Protein AF-0000000065894570 (afdb_homodimer)

Sequence (124 aa):
MGWTVTVDTDKCTGDGECVDVCPVEVYELQDGKAVPVNEEECLGCESCVEVCEAGAITVEENMGWTVTVDTDKCTGDGECVDVCPVEVYELQDGKAVPVNEEECLGCESCVEVCEAGAITVEEN

Structure (mmCIF, N/CA/C/O backbone):
data_AF-0000000065894570-model_v1
#
loop_
_entity.id
_entity.type
_entity.pdbx_description
1 polymer Ferredoxin-1
#
loop_
_atom_site.group_PDB
_atom_site.id
_atom_site.type_symbol
_atom_site.label_atom_id
_atom_site.label_alt_id
_atom_site.label_comp_id
_atom_site.label_asym_id
_atom_site.label_entity_id
_atom_site.label_seq_id
_atom_site.pdbx_PDB_ins_code
_atom_site.Cartn_x
_atom_site.Cartn_y
_atom_site.Cartn_z
_atom_site.occupancy
_atom_site.B_iso_or_equiv
_atom_site.auth_seq_id
_atom_site.auth_comp_id
_atom_site.auth_asym_id
_atom_site.auth_atom_id
_atom_site.pdbx_PDB_model_num
ATOM 1 N N . MET A 1 1 ? 5.824 14.586 8.695 1 67.06 1 MET A N 1
ATOM 2 C CA . MET A 1 1 ? 6.758 13.516 9.016 1 67.06 1 MET A CA 1
ATOM 3 C C . MET A 1 1 ? 6.047 12.164 9.055 1 67.06 1 MET A C 1
ATOM 5 O O . MET A 1 1 ? 5.348 11.859 10.023 1 67.06 1 MET A O 1
ATOM 9 N N . GLY A 1 2 ? 5.785 11.555 7.832 1 88.81 2 GLY A N 1
ATOM 10 C CA . GLY A 1 2 ? 5.031 10.312 7.793 1 88.81 2 GLY A CA 1
ATOM 11 C C . GLY A 1 2 ? 5.863 9.117 7.352 1 88.81 2 GLY A C 1
ATOM 12 O O . GLY A 1 2 ? 7.09 9.211 7.273 1 88.81 2 GLY A O 1
ATOM 13 N N . TRP A 1 3 ? 5.348 7.988 7.438 1 94.81 3 TRP A N 1
ATOM 14 C CA . TRP A 1 3 ? 5.957 6.723 7.035 1 94.81 3 TRP A CA 1
ATOM 15 C C . TRP A 1 3 ? 5.273 6.156 5.797 1 94.81 3 TRP A C 1
ATOM 17 O O . TRP A 1 3 ? 4.047 6.211 5.676 1 94.81 3 TRP A O 1
ATOM 27 N N . THR A 1 4 ? 6.121 5.715 4.859 1 94.25 4 THR A N 1
ATOM 28 C CA . THR A 1 4 ? 5.602 4.938 3.742 1 94.25 4 THR A CA 1
ATOM 29 C C . THR A 1 4 ? 5.738 3.441 4.012 1 94.25 4 THR A C 1
ATOM 31 O O . THR A 1 4 ? 6.824 2.963 4.348 1 94.25 4 THR A O 1
ATOM 34 N N . VAL A 1 5 ? 4.629 2.791 3.932 1 96.88 5 VAL A N 1
ATOM 35 C CA . VAL A 1 5 ? 4.582 1.343 4.109 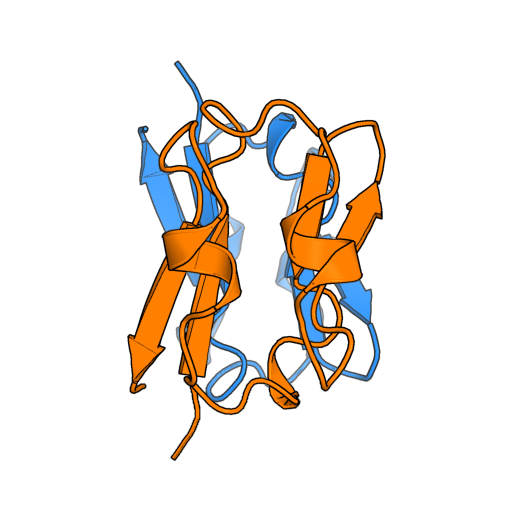1 96.88 5 VAL A CA 1
ATOM 36 C C . VAL A 1 5 ? 4.379 0.662 2.758 1 96.88 5 VAL A C 1
ATOM 38 O O . VAL A 1 5 ? 3.428 0.973 2.035 1 96.88 5 VAL A O 1
ATOM 41 N N . THR A 1 6 ? 5.262 -0.221 2.408 1 95.31 6 THR A N 1
ATOM 42 C CA . THR A 1 6 ? 5.152 -0.982 1.169 1 95.31 6 THR A CA 1
ATOM 43 C C . THR A 1 6 ? 5.043 -2.477 1.46 1 95.31 6 THR A C 1
ATOM 45 O O . THR A 1 6 ? 5.797 -3.012 2.277 1 95.31 6 THR A O 1
ATOM 48 N N . VAL A 1 7 ? 4.043 -3.08 0.828 1 96.25 7 VAL A N 1
ATOM 49 C CA . VAL A 1 7 ? 3.91 -4.531 0.888 1 96.25 7 VAL A CA 1
ATOM 50 C C . VAL A 1 7 ? 4.168 -5.133 -0.493 1 96.25 7 VAL A C 1
ATOM 52 O O . VAL A 1 7 ? 3.441 -4.848 -1.446 1 96.25 7 VAL A O 1
ATOM 55 N N . ASP A 1 8 ? 5.219 -5.918 -0.583 1 94.38 8 ASP A N 1
ATOM 56 C CA . ASP A 1 8 ? 5.453 -6.719 -1.781 1 94.38 8 ASP A CA 1
ATOM 57 C C . ASP A 1 8 ? 4.465 -7.879 -1.864 1 94.38 8 ASP A C 1
ATOM 59 O O . ASP A 1 8 ? 4.66 -8.914 -1.221 1 94.38 8 ASP A O 1
ATOM 63 N N . THR A 1 9 ? 3.543 -7.785 -2.742 1 94.44 9 THR A N 1
ATOM 64 C CA . THR A 1 9 ? 2.443 -8.742 -2.803 1 94.44 9 THR A CA 1
ATOM 65 C C . THR A 1 9 ? 2.941 -10.109 -3.27 1 94.44 9 THR A C 1
ATOM 67 O O . THR A 1 9 ? 2.352 -11.141 -2.938 1 94.44 9 THR A O 1
ATOM 70 N N . ASP A 1 10 ? 4.008 -10.094 -4 1 92.62 10 ASP A N 1
ATOM 71 C CA . ASP A 1 10 ? 4.555 -11.367 -4.473 1 92.62 10 ASP A CA 1
ATOM 72 C C . ASP A 1 10 ? 5.164 -12.164 -3.324 1 92.62 10 ASP A C 1
ATOM 74 O O . ASP A 1 10 ? 5.129 -13.398 -3.332 1 92.62 10 ASP A O 1
ATOM 78 N N . LYS A 1 11 ? 5.699 -11.484 -2.373 1 94.56 11 LYS A N 1
ATOM 79 C CA . LYS A 1 11 ? 6.328 -12.117 -1.218 1 94.56 11 LYS A CA 1
ATOM 80 C C . LYS A 1 11 ? 5.309 -12.398 -0.12 1 94.56 11 LYS A C 1
ATOM 82 O O . LYS A 1 11 ? 5.449 -13.367 0.632 1 94.56 11 LYS A O 1
ATOM 87 N N . CYS A 1 12 ? 4.301 -11.641 0.011 1 96.75 12 CYS A N 1
ATOM 88 C CA . CYS A 1 12 ? 3.314 -11.75 1.083 1 96.75 12 CYS A CA 1
ATOM 89 C C . CYS A 1 12 ? 2.561 -13.07 1.001 1 96.75 12 CYS A C 1
ATOM 91 O O . CYS A 1 12 ? 1.946 -13.375 -0.022 1 96.75 12 CYS A O 1
ATOM 93 N N . THR A 1 13 ? 2.537 -13.734 2.102 1 97.5 13 THR A N 1
ATOM 94 C CA . THR A 1 13 ? 1.876 -15.039 2.125 1 97.5 13 THR A CA 1
ATOM 95 C C . THR A 1 13 ? 0.502 -14.93 2.781 1 97.5 13 THR A C 1
ATOM 97 O O . THR A 1 13 ? -0.24 -15.914 2.836 1 97.5 13 THR A O 1
ATOM 100 N N . GLY A 1 14 ? 0.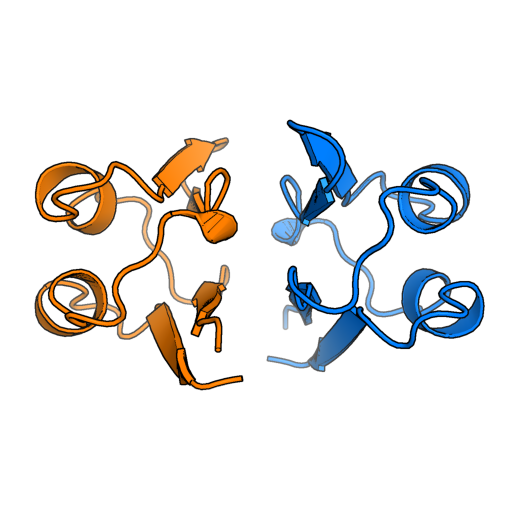166 -13.742 3.297 1 98 14 GLY A N 1
ATOM 101 C CA . GLY A 1 14 ? -1.142 -13.523 3.898 1 98 14 GLY A CA 1
ATOM 102 C C . GLY A 1 14 ? -1.271 -14.133 5.281 1 98 14 GLY A C 1
ATOM 103 O O . GLY A 1 14 ? -2.375 -14.461 5.719 1 98 14 GLY A O 1
ATOM 104 N N . ASP A 1 15 ? -0.216 -14.305 5.988 1 98.06 15 ASP A N 1
ATOM 105 C CA . ASP A 1 15 ? -0.262 -14.977 7.285 1 98.06 15 ASP A CA 1
ATOM 106 C C . ASP A 1 15 ? -0.909 -14.086 8.344 1 98.06 15 ASP A C 1
ATOM 108 O O . ASP A 1 15 ? -1.379 -14.57 9.367 1 98.06 15 ASP A O 1
ATOM 112 N N . GLY A 1 16 ? -0.8 -12.727 8.164 1 98.44 16 GLY A N 1
ATOM 113 C CA . GLY A 1 16 ? -1.539 -11.805 9.023 1 98.44 16 GLY A CA 1
ATOM 114 C C . GLY A 1 16 ? -0.775 -11.406 10.273 1 98.44 16 GLY A C 1
ATOM 115 O O . GLY A 1 16 ? -1.3 -10.688 11.117 1 98.44 16 GLY A O 1
ATOM 116 N N . GLU A 1 17 ? 0.468 -11.773 10.438 1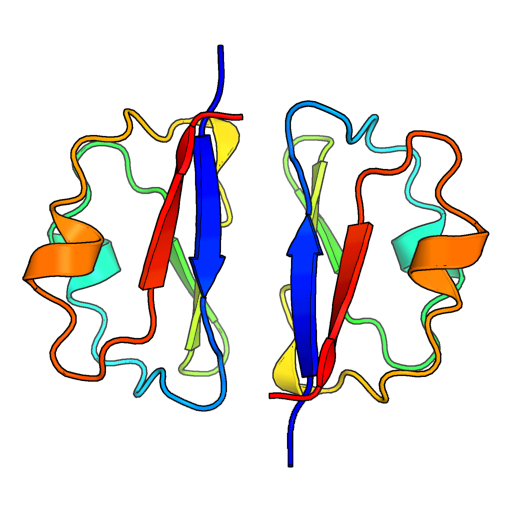 98.62 17 GLU A N 1
ATOM 117 C CA . GLU A 1 17 ? 1.227 -11.406 11.633 1 98.62 17 GLU A CA 1
ATOM 118 C C . GLU A 1 17 ? 1.366 -9.891 11.742 1 98.62 17 GLU A C 1
ATOM 120 O O . GLU A 1 17 ? 1.356 -9.344 12.852 1 98.62 17 GLU A O 1
ATOM 125 N N . CYS A 1 18 ? 1.496 -9.305 10.617 1 98.81 18 CYS A N 1
ATOM 126 C CA . CYS A 1 18 ? 1.597 -7.848 10.602 1 98.81 18 CYS A CA 1
ATOM 127 C C . CYS A 1 18 ? 0.311 -7.207 11.109 1 98.81 18 CYS A C 1
ATOM 129 O O . CYS A 1 18 ? 0.349 -6.168 11.766 1 98.81 18 CYS A O 1
ATOM 131 N N . VAL A 1 19 ? -0.856 -7.773 10.789 1 98.75 19 VAL A N 1
ATOM 132 C CA . VAL A 1 19 ? -2.141 -7.301 11.297 1 98.75 19 VAL A CA 1
ATOM 133 C C . VAL A 1 19 ? -2.172 -7.426 12.82 1 98.75 19 VAL A C 1
ATOM 135 O O . VAL A 1 19 ? -2.584 -6.492 13.516 1 98.75 19 VAL A O 1
ATOM 138 N N . ASP A 1 20 ? -1.643 -8.461 13.297 1 98.75 20 ASP A N 1
ATOM 139 C CA . ASP A 1 20 ? -1.717 -8.766 14.727 1 98.75 20 ASP A CA 1
ATOM 140 C C . ASP A 1 20 ? -0.761 -7.883 15.523 1 98.75 20 ASP A C 1
ATOM 142 O O . ASP A 1 20 ? -1.098 -7.43 16.625 1 98.75 20 ASP A O 1
ATOM 146 N N . VAL A 1 21 ? 0.4 -7.652 14.977 1 98.75 21 VAL A N 1
ATOM 147 C CA . VAL A 1 21 ? 1.462 -7.043 15.773 1 98.75 21 VAL A CA 1
ATOM 148 C C . VAL A 1 21 ? 1.353 -5.523 15.695 1 98.75 21 VAL A C 1
ATOM 150 O O . VAL A 1 21 ? 1.853 -4.816 16.578 1 98.75 21 VAL A O 1
ATOM 153 N N . CYS A 1 22 ? 0.719 -4.98 14.719 1 98.88 22 CYS A N 1
ATOM 154 C CA . CYS A 1 22 ? 0.713 -3.535 14.508 1 98.88 22 CYS A CA 1
ATOM 155 C C . CYS A 1 22 ? -0.117 -2.836 15.578 1 98.88 22 CYS A C 1
ATOM 157 O O . CYS A 1 22 ? -1.324 -3.062 15.68 1 98.88 22 CYS A O 1
ATOM 159 N N . PRO A 1 23 ? 0.427 -2 16.406 1 98.56 23 PRO A N 1
ATOM 160 C CA . PRO A 1 23 ? -0.306 -1.401 17.516 1 98.56 23 PRO A CA 1
ATOM 161 C C . PRO A 1 23 ? -1.363 -0.399 17.062 1 98.56 23 PRO A C 1
ATOM 163 O O . PRO A 1 23 ? -2.227 -0.002 17.859 1 98.56 23 PRO A O 1
ATOM 166 N N . VAL A 1 24 ? -1.243 0.085 15.758 1 98.12 24 VAL A N 1
ATOM 167 C CA . VAL A 1 24 ? -2.168 1.125 15.32 1 98.12 24 VAL A CA 1
ATOM 168 C C . VAL A 1 24 ? -3.01 0.611 14.156 1 98.12 24 VAL A C 1
ATOM 170 O O . VAL A 1 24 ? -3.596 1.399 13.406 1 98.12 24 VAL A O 1
ATOM 173 N N . GLU A 1 25 ? -2.943 -0.739 13.836 1 98.19 25 GLU A N 1
ATOM 174 C CA . GLU A 1 25 ? -3.844 -1.427 12.914 1 98.19 25 GLU A CA 1
ATOM 175 C C . GLU A 1 25 ? -3.723 -0.866 11.5 1 98.19 25 GLU A C 1
ATOM 177 O O . GLU A 1 25 ? -4.73 -0.544 10.867 1 98.19 25 GLU A O 1
ATOM 182 N N . VAL A 1 26 ? -2.471 -0.796 10.977 1 98.31 26 VAL A N 1
ATOM 183 C CA . VAL A 1 26 ? -2.164 -0.285 9.648 1 98.31 26 VAL A CA 1
ATOM 184 C C . VAL A 1 26 ? -2.729 -1.229 8.586 1 98.31 26 VAL A C 1
ATOM 186 O O . VAL A 1 26 ? -3.189 -0.785 7.531 1 98.31 26 VAL A O 1
ATOM 189 N N . TYR A 1 27 ? -2.842 -2.475 8.852 1 98.56 27 TYR A N 1
ATOM 190 C CA . TYR A 1 27 ? -3.055 -3.479 7.816 1 98.56 27 TYR A CA 1
ATOM 191 C C . TYR A 1 27 ? -4.445 -4.09 7.93 1 98.56 27 TYR A C 1
ATOM 193 O O . TYR A 1 27 ? -4.973 -4.25 9.031 1 98.56 27 TYR A O 1
ATOM 201 N N . GLU A 1 28 ? -4.957 -4.469 6.816 1 98 28 GLU A N 1
ATOM 202 C CA . GLU A 1 28 ? -6.027 -5.453 6.664 1 98 28 GLU A CA 1
ATOM 203 C C . GLU A 1 28 ? -5.633 -6.543 5.676 1 98 28 GLU A C 1
ATOM 205 O O . GLU A 1 28 ? -4.879 -6.297 4.734 1 98 28 GLU A O 1
ATOM 210 N N . LEU A 1 29 ? -6.09 -7.727 5.941 1 98 29 LEU A N 1
ATOM 211 C CA . LEU A 1 29 ? -5.969 -8.773 4.934 1 98 29 LEU A CA 1
ATOM 212 C C . LEU A 1 29 ? -7.094 -8.68 3.91 1 98 29 LEU A C 1
ATOM 214 O O . LEU A 1 29 ? -8.273 -8.672 4.273 1 98 29 LEU A O 1
ATOM 218 N N . GLN A 1 30 ? -6.738 -8.5 2.713 1 95.81 30 GLN A N 1
ATOM 219 C CA . GLN A 1 30 ? -7.672 -8.461 1.593 1 95.81 30 GLN A CA 1
ATOM 220 C C . GLN A 1 30 ? -7.246 -9.43 0.49 1 95.81 30 GLN A C 1
ATOM 222 O O . GLN A 1 30 ? -6.133 -9.336 -0.028 1 95.81 30 GLN A O 1
ATOM 227 N N . ASP A 1 31 ? -8.102 -10.32 0.146 1 94.75 31 ASP A N 1
ATOM 228 C CA . ASP A 1 31 ? -7.828 -11.328 -0.874 1 94.75 31 ASP A CA 1
ATOM 229 C C . ASP A 1 31 ? -6.527 -12.07 -0.583 1 94.75 31 ASP A C 1
ATOM 231 O O . ASP A 1 31 ? -5.676 -12.211 -1.463 1 94.75 31 ASP A O 1
ATOM 235 N N . GLY A 1 32 ? -6.293 -12.383 0.7 1 96.38 32 GLY A N 1
ATOM 236 C CA . GLY A 1 32 ? -5.172 -13.195 1.128 1 96.38 32 GLY A CA 1
ATOM 237 C C . GLY A 1 32 ? -3.867 -12.43 1.211 1 96.38 32 GLY A C 1
ATOM 238 O O . GLY A 1 32 ? -2.799 -13.023 1.366 1 96.38 32 GLY A O 1
ATOM 239 N N . LYS A 1 33 ? -3.895 -11.086 1.022 1 96.5 33 LYS A N 1
ATOM 240 C CA . LYS A 1 33 ? -2.701 -10.25 1.081 1 96.5 33 LYS A CA 1
ATOM 241 C C . LYS A 1 33 ? -2.881 -9.109 2.078 1 96.5 33 LYS A C 1
ATOM 243 O O . LYS A 1 33 ? -3.986 -8.594 2.248 1 96.5 33 LYS A O 1
ATOM 248 N N . ALA A 1 34 ? -1.823 -8.742 2.75 1 98 34 ALA A N 1
ATOM 249 C CA . ALA A 1 34 ? -1.868 -7.574 3.627 1 98 34 ALA A CA 1
ATOM 250 C C . ALA A 1 34 ? -1.889 -6.281 2.814 1 98 34 ALA A C 1
ATOM 252 O O . ALA A 1 34 ? -1.087 -6.105 1.896 1 98 34 ALA A O 1
ATOM 253 N N . VAL A 1 35 ? -2.756 -5.457 3.115 1 97.81 35 VAL A N 1
ATOM 254 C CA . VAL A 1 35 ? -2.865 -4.133 2.512 1 97.81 35 VAL A CA 1
ATOM 255 C C . VAL A 1 35 ? -2.795 -3.062 3.596 1 97.81 35 VAL A C 1
ATOM 257 O O . VAL A 1 35 ? -3.512 -3.137 4.598 1 97.81 35 VAL A O 1
ATOM 260 N N . PRO A 1 36 ? -1.839 -2.1 3.438 1 97.94 36 PRO A N 1
ATOM 261 C CA . PRO A 1 36 ? -1.757 -1.027 4.434 1 97.94 36 PRO A CA 1
ATOM 262 C C . PRO A 1 36 ? -2.838 0.034 4.246 1 97.94 36 PRO A C 1
ATOM 264 O O . PRO A 1 36 ? -2.547 1.145 3.791 1 97.94 36 PRO A O 1
ATOM 267 N N . VAL A 1 37 ? -3.973 -0.246 4.77 1 96.88 37 VAL A N 1
ATOM 268 C CA . VAL A 1 37 ? -5.145 0.581 4.512 1 96.88 37 VAL A CA 1
ATOM 269 C C . VAL A 1 37 ? -5.109 1.821 5.398 1 96.88 37 VAL A C 1
ATOM 271 O O . VAL A 1 37 ? -5.719 2.844 5.074 1 96.88 37 VAL A O 1
ATOM 274 N N . ASN A 1 38 ? -4.441 1.856 6.562 1 96.81 38 ASN A N 1
ATOM 275 C CA . ASN A 1 38 ? -4.297 2.994 7.465 1 96.81 38 ASN A CA 1
ATOM 276 C C . ASN A 1 38 ? -2.84 3.43 7.59 1 96.81 38 ASN A C 1
ATOM 278 O O . ASN A 1 38 ? -2.332 3.596 8.703 1 96.81 38 ASN A O 1
ATOM 282 N N . GLU A 1 39 ? -2.199 3.492 6.441 1 96.5 39 GLU A N 1
ATOM 283 C CA . GLU A 1 39 ? -0.78 3.836 6.422 1 96.5 39 GLU A CA 1
ATOM 284 C C . GLU A 1 39 ? -0.518 5.141 7.172 1 96.5 39 GLU A C 1
ATOM 286 O O . GLU A 1 39 ? 0.521 5.293 7.816 1 96.5 39 GLU A O 1
ATOM 291 N N . GLU A 1 40 ? -1.521 6.059 7.168 1 94.12 40 GLU A N 1
ATOM 292 C CA . GLU A 1 40 ? -1.359 7.371 7.785 1 94.12 40 GLU A CA 1
ATOM 293 C C . GLU A 1 40 ? -1.214 7.258 9.297 1 94.12 40 GLU A C 1
ATOM 295 O O . GLU A 1 40 ? -0.751 8.195 9.953 1 94.12 40 GLU A O 1
ATOM 300 N N . GLU A 1 41 ? -1.549 6.156 9.891 1 96.25 41 GLU A N 1
ATOM 301 C CA . GLU A 1 41 ? -1.461 5.934 11.328 1 96.25 41 GLU A CA 1
ATOM 302 C C . GLU A 1 41 ? -0.104 5.352 11.711 1 96.25 41 GLU A C 1
ATOM 304 O O . GLU A 1 41 ? 0.24 5.297 12.898 1 96.25 41 GLU A O 1
ATOM 309 N N . CYS A 1 42 ? 0.675 4.953 10.742 1 97.56 42 CYS A N 1
ATOM 310 C CA . CYS A 1 42 ? 1.923 4.242 11 1 97.56 42 CYS A CA 1
ATOM 311 C C . CYS A 1 42 ? 2.854 5.07 11.875 1 97.56 42 CYS A C 1
ATOM 313 O O . CYS A 1 42 ? 3.057 6.258 11.625 1 97.56 42 CYS A O 1
ATOM 315 N N . LEU A 1 43 ? 3.479 4.426 12.859 1 97.44 43 LEU A N 1
ATOM 316 C CA . LEU A 1 43 ? 4.371 5.094 13.797 1 97.44 43 LEU A CA 1
ATOM 317 C C . LEU A 1 43 ? 5.832 4.852 13.422 1 97.44 43 LEU A C 1
ATOM 319 O O . LEU A 1 43 ? 6.738 5.41 14.047 1 97.44 43 LEU A O 1
ATOM 323 N N . GLY A 1 44 ? 6.027 3.949 12.469 1 97.81 44 GLY A N 1
ATOM 324 C CA . GLY A 1 44 ? 7.395 3.643 12.07 1 97.81 44 GLY A CA 1
ATOM 325 C C . GLY A 1 44 ? 8.102 2.719 13.039 1 97.81 44 GLY A C 1
ATOM 326 O O . GLY A 1 44 ? 9.336 2.686 13.086 1 97.81 44 GLY A O 1
ATOM 327 N N . CYS A 1 45 ? 7.426 1.96 13.883 1 98.38 45 CYS A N 1
ATOM 328 C CA . CYS A 1 45 ? 8.055 1.152 14.922 1 98.38 45 CYS A CA 1
ATOM 329 C C . CYS A 1 45 ? 8.703 -0.094 14.328 1 98.38 45 CYS A C 1
ATOM 331 O O . CYS A 1 45 ? 9.508 -0.756 14.984 1 98.38 45 CYS A O 1
ATOM 333 N N . GLU A 1 46 ? 8.219 -0.606 13.039 1 98.5 46 GLU A N 1
ATOM 334 C CA . GLU A 1 46 ? 8.789 -1.684 12.242 1 98.5 46 GLU A CA 1
ATOM 335 C C . GLU A 1 46 ? 8.555 -3.043 12.898 1 98.5 46 GLU A C 1
ATOM 337 O O . GLU A 1 46 ? 9.203 -4.027 12.547 1 98.5 46 GLU A O 1
ATOM 342 N N . SER A 1 47 ? 7.668 -3.121 13.867 1 98.81 47 SER A N 1
ATOM 343 C CA . SER A 1 47 ? 7.305 -4.43 14.406 1 98.81 47 SER A CA 1
ATOM 344 C C . SER A 1 47 ? 6.805 -5.359 13.305 1 98.81 47 SER A C 1
ATOM 346 O O . SER A 1 47 ? 7.109 -6.555 13.312 1 98.81 47 SER A O 1
ATOM 348 N N . CYS A 1 48 ? 6.125 -4.797 12.328 1 98.81 48 CYS A N 1
ATOM 349 C CA . CYS A 1 48 ? 5.609 -5.562 11.195 1 98.81 48 CYS A CA 1
ATOM 350 C C . CYS A 1 48 ? 6.75 -6.133 10.359 1 98.81 48 CYS A C 1
ATOM 352 O O . CYS A 1 48 ? 6.676 -7.273 9.898 1 98.81 48 CYS A O 1
ATOM 354 N N . VAL A 1 49 ? 7.766 -5.371 10.102 1 98.75 49 VAL A N 1
ATOM 355 C CA . VAL A 1 49 ? 8.93 -5.812 9.336 1 98.75 49 VAL A CA 1
ATOM 356 C C . VAL A 1 49 ? 9.594 -6.988 10.039 1 98.75 49 VAL A C 1
ATOM 358 O O . VAL A 1 49 ? 9.93 -7.992 9.406 1 98.75 49 VAL A O 1
ATOM 361 N N . GLU A 1 50 ? 9.68 -6.887 11.344 1 98.69 50 GLU A N 1
ATOM 362 C CA . GLU A 1 50 ? 10.398 -7.879 12.148 1 98.69 50 GLU A CA 1
ATOM 363 C C . GLU A 1 50 ? 9.688 -9.227 12.117 1 98.69 50 GLU A C 1
ATOM 365 O O . GLU A 1 50 ? 10.336 -10.273 12.062 1 98.69 50 GLU A O 1
ATOM 370 N N . VAL A 1 51 ? 8.422 -9.219 12.156 1 98.62 51 VAL A N 1
ATOM 371 C CA . VAL A 1 51 ? 7.695 -10.469 12.305 1 98.62 51 VAL A CA 1
ATOM 372 C C . VAL A 1 51 ? 7.422 -11.078 10.938 1 98.62 51 VAL A C 1
ATOM 374 O O . VAL A 1 51 ? 6.992 -12.234 10.836 1 98.62 51 VAL A O 1
ATOM 377 N N . CYS A 1 52 ? 7.598 -10.344 9.836 1 98.75 52 CYS A N 1
ATOM 378 C CA . CYS A 1 52 ? 7.309 -10.836 8.492 1 98.75 52 CYS A CA 1
ATOM 379 C C . CYS A 1 52 ? 8.414 -11.766 8.008 1 98.75 52 CYS A C 1
ATOM 381 O O . CYS A 1 52 ? 9.398 -11.312 7.43 1 98.75 52 CYS A O 1
ATOM 383 N N . GLU A 1 53 ? 8.172 -13.008 8.094 1 98 53 GLU A N 1
ATOM 384 C CA . GLU A 1 53 ? 9.18 -14.008 7.73 1 98 53 GLU A CA 1
ATOM 385 C C . GLU A 1 53 ? 9.477 -13.969 6.234 1 98 53 GLU A C 1
ATOM 387 O O . GLU A 1 53 ? 10.609 -14.234 5.816 1 98 53 GLU A O 1
ATOM 392 N N . ALA A 1 54 ? 8.492 -13.594 5.398 1 97.56 54 ALA A N 1
ATOM 393 C CA . ALA A 1 54 ? 8.633 -13.586 3.945 1 97.56 54 ALA A CA 1
ATOM 394 C C . ALA A 1 54 ? 9.422 -12.367 3.479 1 97.56 54 ALA A C 1
ATOM 396 O O . ALA A 1 54 ? 9.797 -12.273 2.307 1 97.56 54 ALA A O 1
ATOM 397 N N . GLY A 1 55 ? 9.648 -11.438 4.41 1 97.81 55 GLY A N 1
ATOM 398 C CA . GLY A 1 55 ? 10.352 -10.219 4.043 1 97.81 55 GLY A CA 1
ATOM 399 C C . GLY A 1 55 ? 9.57 -9.344 3.082 1 97.81 55 GLY A C 1
ATOM 400 O O . GLY A 1 55 ? 10.148 -8.711 2.193 1 97.81 55 GLY A O 1
ATOM 401 N N . ALA A 1 56 ? 8.258 -9.281 3.219 1 96.38 56 ALA A N 1
ATOM 402 C CA . ALA A 1 56 ? 7.398 -8.625 2.236 1 96.38 56 ALA A CA 1
ATOM 403 C C . ALA A 1 56 ? 7.176 -7.16 2.592 1 96.38 56 ALA A C 1
ATOM 405 O O . ALA A 1 56 ? 6.648 -6.395 1.783 1 96.38 56 ALA A O 1
ATOM 406 N N . ILE A 1 57 ? 7.512 -6.668 3.76 1 97.69 57 ILE A N 1
ATOM 407 C CA . ILE A 1 57 ? 7.125 -5.344 4.234 1 97.69 57 ILE A CA 1
ATOM 408 C C . ILE A 1 57 ? 8.367 -4.465 4.379 1 97.69 57 ILE A C 1
ATOM 410 O O . ILE A 1 57 ? 9.391 -4.906 4.914 1 97.69 57 ILE A O 1
ATOM 414 N N . THR A 1 58 ? 8.281 -3.281 3.924 1 96.69 58 THR A N 1
ATOM 415 C CA . THR A 1 58 ? 9.25 -2.225 4.203 1 96.69 58 THR A CA 1
ATOM 416 C C . THR A 1 58 ? 8.547 -0.984 4.754 1 96.69 58 THR A C 1
ATOM 418 O O . THR A 1 58 ? 7.406 -0.696 4.387 1 96.69 58 THR A O 1
ATOM 421 N N . VAL A 1 59 ? 9.18 -0.317 5.648 1 97 59 VAL A N 1
ATOM 422 C CA . VAL A 1 59 ? 8.742 0.939 6.246 1 97 59 VAL A CA 1
ATOM 423 C C . VAL A 1 59 ? 9.844 1.986 6.121 1 97 59 VAL A C 1
ATOM 425 O O . VAL A 1 59 ? 10.977 1.755 6.551 1 97 59 VAL A O 1
ATOM 428 N N . GLU A 1 60 ? 9.469 3.066 5.504 1 94.56 60 GLU A N 1
ATOM 429 C CA . GLU A 1 60 ? 10.438 4.141 5.293 1 94.56 60 GLU A CA 1
ATOM 430 C C . GLU A 1 60 ? 9.867 5.488 5.723 1 94.56 60 GLU A C 1
ATOM 432 O O . GLU A 1 60 ? 8.703 5.793 5.453 1 94.56 60 GLU A O 1
ATOM 437 N N . GLU A 1 61 ? 10.742 6.254 6.434 1 93.12 61 GLU A N 1
ATOM 438 C CA . GLU A 1 61 ? 10.32 7.609 6.781 1 93.12 61 GLU A CA 1
ATOM 439 C C . GLU A 1 61 ? 10.266 8.5 5.547 1 93.12 61 GLU A C 1
ATOM 441 O O . GLU A 1 61 ? 11.164 8.461 4.703 1 93.12 61 GLU A O 1
ATOM 446 N N . ASN A 1 62 ? 9.047 9.078 5.273 1 80.56 62 ASN A N 1
ATOM 447 C CA . ASN A 1 62 ? 8.922 9.969 4.121 1 80.56 62 ASN A CA 1
ATOM 448 C C . ASN A 1 62 ? 9.18 11.422 4.508 1 80.56 62 ASN A C 1
ATOM 450 O O . ASN A 1 62 ? 8.984 11.805 5.66 1 80.56 62 ASN A O 1
ATOM 454 N N . MET B 1 1 ? 6.449 -12.594 -11.766 1 67.31 1 MET B N 1
ATOM 455 C CA . MET B 1 1 ? 6.707 -11.32 -12.43 1 67.31 1 MET B CA 1
ATOM 456 C C . MET B 1 1 ? 5.609 -10.312 -12.102 1 67.31 1 MET B C 1
ATOM 458 O O . MET B 1 1 ? 4.512 -10.383 -12.656 1 67.31 1 MET B O 1
ATOM 462 N N . GLY B 1 2 ? 5.684 -9.688 -10.844 1 88.69 2 GLY B N 1
ATOM 463 C CA . GLY B 1 2 ? 4.625 -8.773 -10.43 1 88.69 2 GLY B CA 1
ATOM 464 C C . GLY B 1 2 ? 5.102 -7.34 -10.273 1 88.69 2 GLY B C 1
ATOM 465 O O . GLY B 1 2 ? 6.215 -7.004 -10.68 1 88.69 2 GLY B O 1
ATOM 466 N N . TRP B 1 3 ? 4.23 -6.457 -10.062 1 94.81 3 TRP B N 1
ATOM 467 C CA . TRP B 1 3 ? 4.473 -5.035 -9.852 1 94.81 3 TRP B CA 1
ATOM 468 C C . TRP B 1 3 ? 4.191 -4.645 -8.406 1 94.81 3 TRP B C 1
ATOM 470 O O . TRP B 1 3 ? 3.207 -5.102 -7.812 1 94.81 3 TRP B O 1
ATOM 480 N N . THR B 1 4 ? 5.129 -3.898 -7.852 1 94.25 4 THR B N 1
ATOM 481 C CA . THR B 1 4 ? 4.871 -3.264 -6.562 1 94.25 4 THR B CA 1
ATOM 482 C C . THR B 1 4 ? 4.379 -1.831 -6.754 1 94.25 4 THR B C 1
ATOM 484 O O . THR B 1 4 ? 5.016 -1.039 -7.453 1 94.25 4 THR B O 1
ATOM 487 N N . VAL B 1 5 ? 3.25 -1.566 -6.195 1 96.88 5 VAL B N 1
ATOM 488 C CA . VAL B 1 5 ? 2.652 -0.236 -6.234 1 96.88 5 VAL B CA 1
ATOM 489 C C . VAL B 1 5 ? 2.791 0.431 -4.867 1 96.88 5 VAL B C 1
ATOM 491 O O . VAL B 1 5 ? 2.373 -0.128 -3.85 1 96.88 5 VAL B O 1
ATOM 494 N N . THR B 1 6 ? 3.381 1.572 -4.828 1 95.44 6 THR B N 1
ATOM 495 C CA . THR B 1 6 ? 3.523 2.338 -3.596 1 95.44 6 THR B CA 1
ATOM 496 C C . THR B 1 6 ? 2.812 3.684 -3.709 1 95.44 6 THR B C 1
ATOM 498 O O . THR B 1 6 ? 2.951 4.383 -4.715 1 95.44 6 THR B O 1
ATOM 501 N N . VAL B 1 7 ? 1.998 3.955 -2.689 1 96.25 7 VAL B N 1
ATOM 502 C CA . VAL B 1 7 ? 1.368 5.266 -2.588 1 96.25 7 VAL B CA 1
ATOM 503 C C . VAL B 1 7 ? 1.934 6.02 -1.386 1 96.25 7 VAL B C 1
ATOM 505 O O . VAL B 1 7 ? 1.785 5.578 -0.243 1 96.25 7 VAL B O 1
ATOM 508 N N . ASP B 1 8 ? 2.6 7.109 -1.662 1 94.38 8 ASP B N 1
ATOM 509 C CA . ASP B 1 8 ? 3.002 8.031 -0.601 1 94.38 8 ASP B CA 1
ATOM 510 C C . ASP B 1 8 ? 1.801 8.789 -0.05 1 94.38 8 ASP B C 1
ATOM 512 O O . ASP B 1 8 ? 1.36 9.781 -0.643 1 94.38 8 ASP B O 1
ATOM 516 N N . THR B 1 9 ? 1.404 8.453 1.113 1 94.44 9 THR B N 1
ATOM 517 C CA . THR B 1 9 ? 0.167 8.984 1.675 1 94.44 9 THR B CA 1
ATOM 518 C C . THR B 1 9 ? 0.318 10.469 2.006 1 94.44 9 THR B C 1
ATOM 520 O O . THR B 1 9 ? -0.666 11.211 2.01 1 94.44 9 THR B O 1
ATOM 523 N N . ASP B 1 10 ? 1.518 10.867 2.24 1 92.62 10 ASP B N 1
ATOM 524 C CA . ASP B 1 10 ? 1.746 12.281 2.549 1 92.62 10 ASP B CA 1
ATOM 525 C C . ASP B 1 10 ? 1.534 13.156 1.313 1 92.62 10 ASP B C 1
ATOM 527 O O . ASP B 1 10 ? 1.094 14.297 1.426 1 92.62 10 ASP B O 1
ATOM 531 N N . LYS B 1 11 ? 1.831 12.641 0.183 1 94.56 11 LYS B N 1
ATOM 532 C CA . LYS B 1 11 ? 1.696 13.367 -1.078 1 94.56 11 LYS B CA 1
ATOM 533 C C . LYS B 1 11 ? 0.293 13.211 -1.655 1 94.56 11 LYS B C 1
ATOM 535 O O . LYS B 1 11 ? -0.213 14.109 -2.326 1 94.56 11 LYS B O 1
ATOM 540 N N . CYS B 1 12 ? -0.366 12.141 -1.42 1 96.81 12 CYS B N 1
ATOM 541 C CA . CYS B 1 12 ? -1.668 11.828 -2 1 96.81 12 CYS B CA 1
ATOM 542 C C . CYS B 1 12 ? -2.725 12.82 -1.528 1 96.81 12 CYS B C 1
ATOM 544 O O . CYS B 1 12 ? -2.938 12.984 -0.325 1 96.81 12 CYS B O 1
ATOM 546 N N . THR B 1 13 ? -3.416 13.359 -2.473 1 97.5 13 THR B N 1
ATOM 547 C CA . THR B 1 13 ? -4.43 14.352 -2.135 1 97.5 13 THR B CA 1
ATOM 548 C C . THR B 1 13 ? -5.824 13.742 -2.193 1 97.5 13 THR B C 1
ATOM 550 O O . THR B 1 13 ? -6.812 14.406 -1.864 1 97.5 13 THR B O 1
ATOM 553 N N . GLY B 1 14 ? -5.914 12.484 -2.625 1 98 14 GLY B N 1
ATOM 554 C CA . GLY B 1 14 ? -7.195 11.797 -2.67 1 98 14 GLY B CA 1
ATOM 555 C C . GLY B 1 14 ? -8.062 12.227 -3.84 1 98 14 GLY B C 1
ATOM 556 O O . GLY B 1 14 ? -9.289 12.133 -3.777 1 98 14 GLY B O 1
ATOM 557 N N . ASP B 1 15 ? -7.5 12.688 -4.895 1 98.06 15 ASP B N 1
ATOM 558 C CA . ASP B 1 15 ? -8.281 13.203 -6.016 1 98.06 15 ASP B CA 1
ATOM 559 C C . ASP B 1 15 ? -8.953 12.07 -6.785 1 98.06 15 ASP B C 1
ATOM 561 O O . ASP B 1 15 ? -9.93 12.289 -7.504 1 98.06 15 ASP B O 1
ATOM 565 N N . GLY B 1 16 ? -8.32 10.844 -6.762 1 98.44 16 GLY B N 1
ATOM 566 C CA . GLY B 1 16 ? -8.984 9.68 -7.312 1 98.44 16 GLY B CA 1
ATOM 567 C C . GLY B 1 16 ? -8.695 9.469 -8.789 1 98.44 16 GLY B C 1
ATOM 568 O O . GLY B 1 16 ? -9.25 8.562 -9.414 1 98.44 16 GLY B O 1
ATOM 569 N N . GLU B 1 17 ? -7.832 10.227 -9.422 1 98.56 17 GLU B N 1
ATOM 570 C CA . GLU B 1 17 ? -7.535 10.047 -10.844 1 98.56 17 GLU B CA 1
ATOM 571 C C . GLU B 1 17 ? -6.953 8.664 -11.117 1 98.56 17 GLU B C 1
ATOM 573 O O . GLU B 1 17 ? -7.215 8.07 -12.164 1 98.56 17 GLU B O 1
ATOM 578 N N . CYS B 1 18 ? -6.195 8.234 -10.172 1 98.81 18 CYS B N 1
ATOM 579 C CA . CYS B 1 18 ? -5.609 6.906 -10.305 1 98.81 18 CYS B CA 1
ATOM 580 C C . CYS B 1 18 ? -6.691 5.832 -10.297 1 98.81 18 CYS B C 1
ATOM 582 O O . CYS B 1 18 ? -6.574 4.82 -10.992 1 98.81 18 CYS B O 1
ATOM 584 N N . VAL B 1 19 ? -7.754 5.988 -9.508 1 98.75 19 VAL B N 1
ATOM 585 C CA . VAL B 1 19 ? -8.891 5.074 -9.492 1 98.75 19 VAL B CA 1
ATOM 586 C C . VAL B 1 19 ? -9.57 5.066 -10.859 1 98.75 19 VAL B C 1
ATOM 588 O O . VAL B 1 19 ? -9.891 4.004 -11.398 1 98.75 19 VAL B O 1
ATOM 591 N N . ASP B 1 20 ? -9.656 6.184 -11.438 1 98.75 20 ASP B N 1
ATOM 592 C CA . ASP B 1 20 ? -10.391 6.34 -12.688 1 98.75 20 ASP B CA 1
ATOM 593 C C . ASP B 1 20 ? -9.594 5.777 -13.867 1 98.75 20 ASP B C 1
ATOM 595 O O . ASP B 1 20 ? -10.164 5.156 -14.766 1 98.75 20 ASP B O 1
ATOM 599 N N . VAL B 1 21 ? -8.312 5.992 -13.852 1 98.75 21 VAL B N 1
ATOM 600 C CA . VAL B 1 21 ? -7.52 5.723 -15.047 1 98.75 21 VAL B CA 1
ATOM 601 C C . VAL B 1 21 ? -7.066 4.266 -15.047 1 98.75 21 VAL B C 1
ATOM 603 O O . VAL B 1 21 ? -6.746 3.707 -16.094 1 98.75 21 VAL B O 1
ATOM 606 N N . CYS B 1 22 ? -7.012 3.609 -13.93 1 98.88 22 CYS B N 1
ATOM 60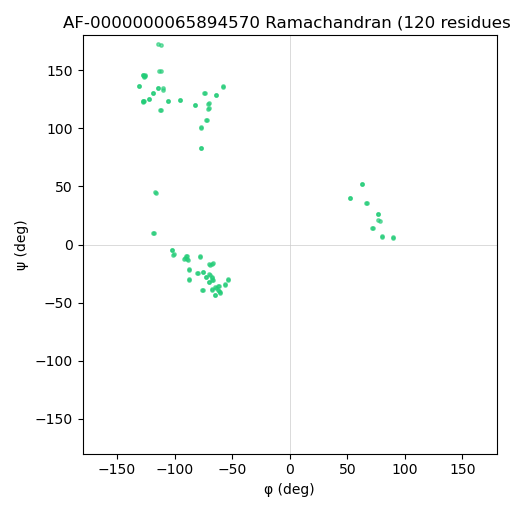7 C CA . CYS B 1 22 ? -6.449 2.268 -13.852 1 98.88 22 CYS B CA 1
ATOM 608 C C . CYS B 1 22 ? -7.348 1.256 -14.547 1 98.88 22 CYS B C 1
ATOM 610 O O . CYS B 1 22 ? -8.492 1.055 -14.148 1 98.88 22 CYS B O 1
ATOM 612 N N . PRO B 1 23 ? -6.914 0.605 -15.578 1 98.56 23 PRO B N 1
ATOM 613 C CA . PRO B 1 23 ? -7.781 -0.283 -16.359 1 98.56 23 PRO B CA 1
ATOM 614 C C . PRO B 1 23 ? -8.164 -1.55 -15.594 1 98.56 23 PRO B C 1
ATOM 616 O O . PRO B 1 23 ? -9.07 -2.275 -16 1 98.56 23 PRO B O 1
ATOM 619 N N . VAL B 1 24 ? -7.391 -1.861 -14.477 1 98.12 24 VAL B N 1
ATOM 620 C CA . VAL B 1 24 ? -7.652 -3.119 -13.781 1 98.12 24 VAL B CA 1
ATOM 621 C C . VAL B 1 24 ? -8.078 -2.84 -12.344 1 98.12 24 VAL B C 1
ATOM 623 O O . VAL B 1 24 ? -8.016 -3.723 -11.492 1 98.12 24 VAL B O 1
ATOM 626 N N . GLU B 1 25 ? -8.352 -1.518 -11.977 1 98.25 25 GLU B N 1
ATOM 627 C CA . GLU B 1 25 ? -8.984 -1.109 -10.727 1 98.25 25 GLU B CA 1
ATOM 628 C C . GLU B 1 25 ? -8.125 -1.493 -9.523 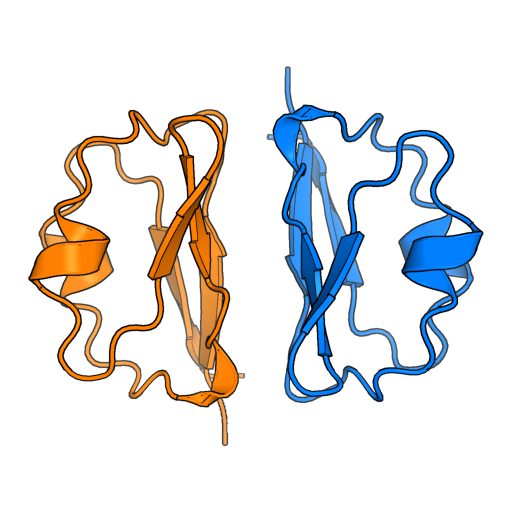1 98.25 25 GLU B C 1
ATOM 630 O O . GLU B 1 25 ? -8.625 -2.088 -8.562 1 98.25 25 GLU B O 1
ATOM 635 N N . VAL B 1 26 ? -6.836 -1.104 -9.555 1 98.31 26 VAL B N 1
ATOM 636 C CA . VAL B 1 26 ? -5.871 -1.388 -8.492 1 98.31 26 VAL B CA 1
ATOM 637 C C . VAL B 1 26 ? -6.25 -0.62 -7.23 1 98.31 26 VAL B C 1
ATOM 639 O O . VAL B 1 26 ? -6.07 -1.116 -6.117 1 98.31 26 VAL B O 1
ATOM 642 N N . TYR B 1 27 ? -6.898 0.493 -7.32 1 98.62 27 TYR B N 1
ATOM 643 C CA . TYR B 1 27 ? -7.004 1.437 -6.211 1 98.62 27 TYR B CA 1
ATOM 644 C C . TYR B 1 27 ? -8.445 1.529 -5.715 1 98.62 27 TYR B C 1
ATOM 646 O O . TYR B 1 27 ? -9.383 1.418 -6.5 1 98.62 27 TYR B O 1
ATOM 654 N N . GLU B 1 28 ? -8.547 1.788 -4.48 1 98.06 28 GLU B N 1
ATOM 655 C CA . GLU B 1 28 ? -9.727 2.363 -3.844 1 98.06 28 GLU B CA 1
ATOM 656 C C . GLU B 1 28 ? -9.367 3.592 -3.016 1 98.06 28 GLU B C 1
ATOM 658 O O . GLU B 1 28 ? -8.266 3.678 -2.473 1 98.06 28 GLU B O 1
ATOM 663 N N . LEU B 1 29 ? -10.266 4.531 -2.99 1 98 29 LEU B N 1
ATOM 664 C CA . LEU B 1 29 ? -10.109 5.629 -2.043 1 98 29 LEU B CA 1
ATOM 665 C C . LEU B 1 29 ? -10.625 5.234 -0.665 1 98 29 LEU B C 1
ATOM 667 O O . LEU B 1 29 ? -11.773 4.805 -0.529 1 98 29 LEU B O 1
ATOM 671 N N . GLN B 1 30 ? -9.781 5.27 0.262 1 95.88 30 GLN B N 1
ATOM 672 C CA . GLN B 1 30 ? -10.125 5 1.655 1 95.88 30 GLN B CA 1
ATOM 673 C C . GLN B 1 30 ? -9.648 6.129 2.566 1 95.88 30 GLN B C 1
ATOM 675 O O . GLN B 1 30 ? -8.461 6.453 2.594 1 95.88 30 GLN B O 1
ATOM 680 N N . ASP B 1 31 ? -10.547 6.699 3.285 1 94.69 31 ASP B N 1
ATOM 681 C CA . ASP B 1 31 ? -10.25 7.809 4.188 1 94.69 31 ASP B CA 1
ATOM 682 C C . ASP B 1 31 ? -9.508 8.93 3.455 1 94.69 31 ASP B C 1
ATOM 684 O O . ASP B 1 31 ? -8.484 9.406 3.934 1 94.69 31 ASP B O 1
ATOM 688 N N . GLY B 1 32 ? -9.922 9.211 2.223 1 96.31 32 GLY B N 1
ATOM 689 C CA . GLY B 1 32 ? -9.414 10.328 1.442 1 96.31 32 GLY B CA 1
ATOM 690 C C . GLY B 1 32 ? -8.07 10.039 0.794 1 96.31 32 GLY B C 1
ATOM 691 O O . GLY B 1 32 ? -7.422 10.945 0.271 1 96.31 32 GLY B O 1
ATOM 692 N N . LYS B 1 33 ? -7.566 8.797 0.869 1 96.56 33 LYS B N 1
ATOM 693 C CA . LYS B 1 33 ? -6.289 8.406 0.282 1 96.56 33 LYS B CA 1
ATOM 694 C C . LYS B 1 33 ? -6.453 7.203 -0.644 1 96.56 33 LYS B C 1
ATOM 696 O O . LYS B 1 33 ? -7.285 6.328 -0.393 1 96.56 33 LYS B O 1
ATOM 701 N N . ALA B 1 34 ? -5.684 7.164 -1.692 1 98.06 34 ALA B N 1
ATOM 702 C CA . ALA B 1 34 ? -5.676 5.992 -2.564 1 98.06 34 ALA B CA 1
ATOM 703 C C . ALA B 1 34 ? -4.934 4.828 -1.912 1 98.06 34 ALA B C 1
ATOM 705 O O . ALA B 1 34 ? -3.822 5 -1.403 1 98.06 34 ALA B O 1
ATOM 706 N N . VAL B 1 35 ? -5.512 3.74 -1.897 1 97.88 35 VAL B N 1
ATOM 707 C CA . VAL B 1 35 ? -4.914 2.506 -1.398 1 97.88 35 VAL B CA 1
ATOM 708 C C . VAL B 1 35 ? -4.93 1.444 -2.496 1 97.88 35 VAL B C 1
ATOM 710 O O . VAL B 1 35 ? -5.969 1.195 -3.113 1 97.88 35 VAL B O 1
ATOM 713 N N . PRO B 1 36 ? -3.721 0.866 -2.82 1 98 36 PRO B N 1
ATOM 714 C CA . PRO B 1 36 ? -3.689 -0.186 -3.838 1 98 36 PRO B CA 1
ATOM 715 C C . PRO B 1 36 ? -4.18 -1.532 -3.312 1 98 36 PRO B C 1
ATOM 717 O O . PRO B 1 36 ? -3.377 -2.447 -3.104 1 98 36 PRO B O 1
ATOM 720 N N . VAL B 1 37 ? -5.445 -1.689 -3.312 1 96.94 37 VAL B N 1
ATOM 721 C CA . VAL B 1 37 ? -6.066 -2.846 -2.672 1 96.94 37 VAL B CA 1
ATOM 722 C C . VAL B 1 37 ? -5.973 -4.059 -3.592 1 96.94 37 VAL B C 1
ATOM 724 O O . VAL B 1 37 ? -6.02 -5.203 -3.131 1 96.94 37 VAL B O 1
ATOM 727 N N . ASN B 1 38 ? -5.852 -3.947 -4.922 1 96.88 38 ASN B N 1
ATOM 728 C CA . ASN B 1 38 ? -5.711 -5.031 -5.891 1 96.88 38 ASN B CA 1
ATOM 729 C C . ASN B 1 38 ? -4.371 -4.961 -6.617 1 96.88 38 ASN B C 1
ATOM 731 O O . ASN B 1 38 ? -4.324 -5.027 -7.848 1 96.88 38 ASN B O 1
ATOM 735 N N . GLU B 1 39 ? -3.342 -4.73 -5.82 1 96.44 39 GLU B N 1
ATOM 736 C CA . GLU B 1 39 ? -2.008 -4.57 -6.395 1 96.44 39 GLU B CA 1
ATOM 737 C C . GLU B 1 39 ? -1.642 -5.758 -7.277 1 96.44 39 GLU B C 1
ATOM 739 O O . GLU B 1 39 ? -0.961 -5.598 -8.297 1 96.44 39 GLU B O 1
ATOM 744 N N . GLU B 1 40 ? -2.193 -6.953 -6.949 1 94.06 40 GLU B N 1
ATOM 745 C CA . GLU B 1 40 ? -1.854 -8.18 -7.676 1 94.06 40 GLU B CA 1
ATOM 746 C C . GLU B 1 40 ? -2.373 -8.133 -9.109 1 94.06 40 GLU B C 1
ATOM 748 O O . GLU B 1 40 ? -1.927 -8.898 -9.961 1 94.06 40 GLU B O 1
ATOM 753 N N . GLU B 1 41 ? -3.273 -7.266 -9.43 1 96.25 41 GLU B N 1
ATOM 754 C CA . GLU B 1 41 ? -3.846 -7.129 -10.766 1 96.25 41 GLU B CA 1
ATOM 755 C C . GLU B 1 41 ? -3.033 -6.152 -11.617 1 96.25 41 GLU B C 1
ATOM 757 O O . GLU B 1 41 ? -3.227 -6.074 -12.836 1 96.25 41 GLU B O 1
ATOM 762 N N . CYS B 1 42 ? -2.107 -5.445 -11.008 1 97.56 42 CYS B N 1
ATOM 763 C CA . CYS B 1 42 ? -1.381 -4.375 -11.68 1 97.56 42 CYS B CA 1
ATOM 764 C C . CYS B 1 42 ? -0.661 -4.902 -12.914 1 97.56 42 CYS B C 1
ATOM 766 O O . CYS B 1 42 ? 0.012 -5.93 -12.859 1 97.56 42 CYS B O 1
ATOM 768 N N . LEU B 1 43 ? -0.76 -4.141 -14.023 1 97.38 43 LEU B N 1
ATOM 769 C CA . LEU B 1 43 ? -0.143 -4.531 -15.289 1 97.38 43 LEU B CA 1
ATOM 770 C C . LEU B 1 43 ? 1.169 -3.785 -15.508 1 97.38 43 LEU B C 1
ATOM 772 O O . LEU B 1 43 ? 1.888 -4.051 -16.469 1 97.38 43 LEU B O 1
ATOM 776 N N . GLY B 1 44 ? 1.424 -2.824 -14.633 1 97.81 44 GLY B N 1
ATOM 777 C CA . GLY B 1 44 ? 2.643 -2.047 -14.789 1 97.81 44 GLY B CA 1
ATOM 778 C C . GLY B 1 44 ? 2.549 -1.014 -15.898 1 97.81 44 GLY B C 1
ATOM 779 O O . GLY B 1 44 ? 3.57 -0.579 -16.438 1 97.81 44 GLY B O 1
ATOM 780 N N . CYS B 1 45 ? 1.367 -0.585 -16.344 1 98.38 45 CYS B N 1
ATOM 781 C CA . CYS B 1 45 ? 1.219 0.31 -17.484 1 98.38 45 CYS B CA 1
ATOM 782 C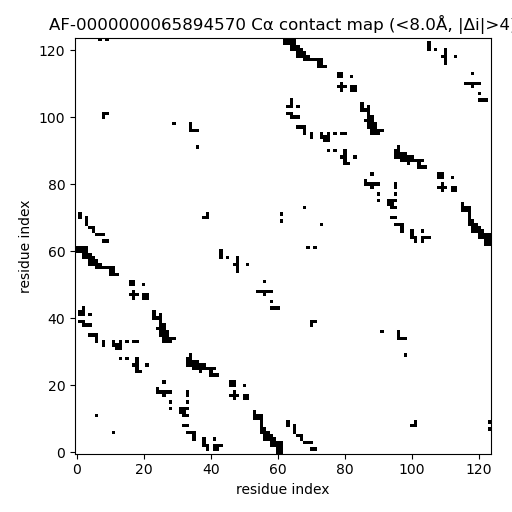 C . CYS B 1 45 ? 1.588 1.74 -17.109 1 98.38 45 CYS B C 1
ATOM 784 O O . CYS B 1 45 ? 1.789 2.584 -17.984 1 98.38 45 CYS B O 1
ATOM 786 N N . GLU B 1 46 ? 1.509 2.154 -15.703 1 98.56 46 GLU B N 1
ATOM 787 C CA . GLU B 1 46 ? 1.954 3.42 -15.125 1 98.56 46 GLU B CA 1
ATOM 788 C C . GLU B 1 46 ? 1.029 4.566 -15.523 1 98.56 46 GLU B C 1
ATOM 790 O O . GLU B 1 46 ? 1.395 5.738 -15.406 1 98.56 46 GLU B O 1
ATOM 795 N N . SER B 1 47 ? -0.146 4.273 -16.047 1 98.81 47 SER B N 1
ATOM 796 C CA . SER B 1 47 ? -1.107 5.34 -16.297 1 98.81 47 SER B CA 1
ATOM 797 C C . SER B 1 47 ? -1.413 6.125 -15.023 1 98.81 47 SER B C 1
ATOM 799 O O . SER B 1 47 ? -1.562 7.348 -15.062 1 98.81 47 SER B O 1
ATOM 801 N N . CYS B 1 48 ? -1.414 5.43 -13.906 1 98.81 48 CYS B N 1
ATOM 802 C CA . CYS B 1 48 ? -1.661 6.051 -12.609 1 98.81 48 CYS B CA 1
ATOM 803 C C . CYS B 1 48 ? -0.547 7.027 -12.258 1 98.81 48 CYS B C 1
ATOM 805 O O . CYS B 1 48 ? -0.809 8.109 -11.719 1 98.81 48 CYS B O 1
ATOM 807 N N . VAL B 1 49 ? 0.682 6.676 -12.484 1 98.75 49 VAL B N 1
ATOM 808 C CA . VAL B 1 49 ? 1.829 7.535 -12.211 1 98.75 49 VAL B CA 1
ATOM 809 C C . VAL B 1 49 ? 1.719 8.812 -13.039 1 98.75 49 VAL B C 1
ATOM 811 O O . VAL B 1 49 ? 1.914 9.914 -12.516 1 98.75 49 VAL B O 1
ATOM 814 N N . GLU B 1 50 ? 1.301 8.664 -14.266 1 98.69 50 GLU B N 1
ATOM 815 C CA . GLU B 1 50 ? 1.259 9.781 -15.203 1 98.69 50 GLU B CA 1
ATOM 816 C C . GLU B 1 50 ? 0.212 10.812 -14.797 1 98.69 50 GLU B C 1
ATOM 818 O O . GLU B 1 50 ? 0.435 12.016 -14.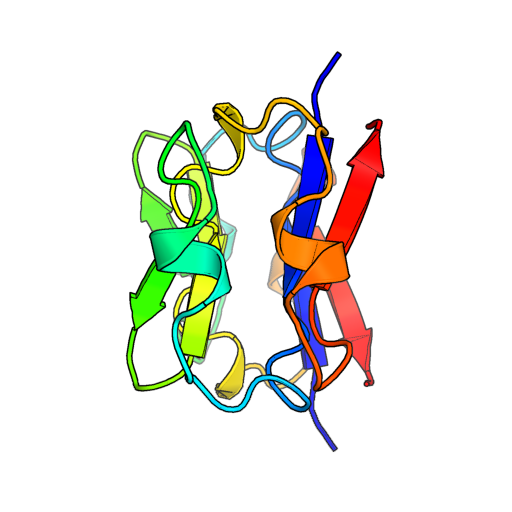93 1 98.69 50 GLU B O 1
ATOM 823 N N . VAL B 1 51 ? -0.881 10.359 -14.32 1 98.62 51 VAL B N 1
ATOM 824 C CA . VAL B 1 51 ? -1.987 11.281 -14.078 1 98.62 51 VAL B CA 1
ATOM 825 C C . VAL B 1 51 ? -1.878 11.859 -12.664 1 98.62 51 VAL B C 1
ATOM 827 O O . VAL B 1 51 ? -2.596 12.797 -12.32 1 98.62 51 VAL B O 1
ATOM 830 N N . CYS B 1 52 ? -1.029 11.305 -11.805 1 98.75 52 CYS B N 1
ATOM 831 C CA . CYS B 1 52 ? -0.903 11.766 -10.43 1 98.75 52 CYS B CA 1
ATOM 832 C C . CYS B 1 52 ? -0.086 13.055 -10.359 1 98.75 52 CYS B C 1
ATOM 834 O O . CYS B 1 52 ? 1.143 13.008 -10.273 1 98.75 52 CYS B O 1
ATOM 836 N N . GLU B 1 53 ? -0.746 14.133 -10.234 1 98 53 GLU B N 1
ATOM 837 C CA . GLU B 1 53 ? -0.08 15.438 -10.227 1 98 53 GLU B CA 1
ATOM 838 C C . GLU B 1 53 ? 0.781 15.609 -8.984 1 98 53 GLU B C 1
ATOM 840 O O . GLU B 1 53 ? 1.822 16.266 -9.031 1 98 53 GLU B O 1
ATOM 845 N N . ALA B 1 54 ? 0.41 14.992 -7.855 1 97.62 54 ALA B N 1
ATOM 846 C CA . ALA B 1 54 ? 1.114 15.141 -6.586 1 97.62 54 ALA B CA 1
ATOM 847 C C . ALA B 1 54 ? 2.385 14.297 -6.559 1 97.62 54 ALA B C 1
ATOM 849 O O . ALA B 1 54 ? 3.203 14.422 -5.645 1 97.62 54 ALA B O 1
ATOM 850 N N . GLY B 1 55 ? 2.525 13.422 -7.582 1 97.81 55 GLY B N 1
ATOM 851 C CA . GLY B 1 55 ? 3.686 12.547 -7.617 1 97.81 55 GLY B CA 1
ATOM 852 C C . GLY B 1 55 ? 3.697 11.523 -6.492 1 97.81 55 GLY B C 1
ATOM 853 O O . GLY B 1 55 ? 4.758 11.195 -5.957 1 97.81 55 GLY B O 1
ATOM 854 N N . ALA B 1 56 ? 2.539 11.016 -6.105 1 96.44 56 ALA B N 1
ATOM 855 C CA . ALA B 1 56 ? 2.42 10.18 -4.914 1 96.44 56 ALA B CA 1
ATOM 856 C C . ALA B 1 56 ? 2.586 8.703 -5.262 1 96.44 56 ALA B C 1
ATOM 858 O O . ALA B 1 56 ? 2.723 7.859 -4.371 1 96.44 56 ALA B O 1
ATOM 859 N N . ILE B 1 57 ? 2.58 8.273 -6.488 1 97.75 57 ILE B N 1
ATOM 860 C CA . ILE B 1 57 ? 2.51 6.867 -6.863 1 97.75 57 ILE B CA 1
ATOM 861 C C . ILE B 1 57 ? 3.807 6.453 -7.559 1 97.75 57 ILE B C 1
ATOM 863 O O . ILE B 1 57 ? 4.312 7.176 -8.422 1 97.75 57 ILE B O 1
ATOM 867 N N . THR B 1 58 ? 4.32 5.348 -7.199 1 96.69 58 THR B N 1
ATOM 868 C CA . THR B 1 58 ? 5.391 4.664 -7.918 1 96.69 58 THR B CA 1
ATOM 869 C C . THR B 1 58 ? 4.992 3.225 -8.234 1 96.69 58 THR B C 1
ATOM 871 O O . THR B 1 58 ? 4.258 2.596 -7.465 1 96.69 58 THR B O 1
ATOM 874 N N . VAL B 1 59 ? 5.406 2.736 -9.344 1 97.06 59 VAL B N 1
ATOM 875 C CA . VAL B 1 59 ? 5.215 1.366 -9.805 1 97.06 59 VAL B CA 1
ATOM 876 C C . VAL B 1 59 ? 6.559 0.764 -10.203 1 97.06 59 VAL B C 1
ATOM 878 O O . VAL B 1 59 ? 7.277 1.332 -11.031 1 97.06 59 VAL B O 1
ATOM 881 N N . GLU B 1 60 ? 6.859 -0.316 -9.586 1 94.62 60 GLU B N 1
ATOM 882 C CA . GLU B 1 60 ? 8.133 -0.984 -9.859 1 94.62 60 GLU B CA 1
ATOM 883 C C . GLU B 1 60 ? 7.926 -2.473 -10.125 1 94.62 60 GLU B C 1
ATOM 885 O O . GLU B 1 60 ? 7.137 -3.129 -9.445 1 94.62 60 GLU B O 1
ATOM 890 N N . GLU B 1 61 ? 8.656 -2.959 -11.18 1 93.12 61 GLU B N 1
ATOM 891 C CA . GLU B 1 61 ? 8.617 -4.395 -11.43 1 93.12 61 GLU B CA 1
ATOM 892 C C . GLU B 1 61 ? 9.367 -5.168 -10.352 1 93.12 61 GLU B C 1
ATOM 894 O O . GLU B 1 61 ? 10.461 -4.766 -9.945 1 93.12 61 GLU B O 1
ATOM 899 N N . ASN B 1 62 ? 8.641 -6.098 -9.656 1 80.56 62 ASN B N 1
ATOM 900 C CA . ASN B 1 62 ? 9.297 -6.898 -8.633 1 80.56 62 ASN B CA 1
ATOM 901 C C . ASN B 1 62 ? 9.867 -8.195 -9.203 1 80.56 62 ASN B C 1
ATOM 903 O O . ASN B 1 62 ? 9.383 -8.688 -10.227 1 80.56 62 ASN B O 1
#

Foldseek 3Di:
DFKDKFFQQVLFQLPCVLCVQQPQRQWDRDPSGTDRPPRRSHPQPCPSCVVRPSNGMDMDDD/DFKDKFFQQVLFQLPCVLCVQQPQRQWDRDPSGTDRPPRRSHPQPCPSCVVRPSNGMDMDDD

Organism: Nitratidesulfovibrio vulgaris (strain DSM 19637 / Miyazaki F) (NCBI:txid883)

InterPro domains:
  IPR017896 4Fe-4S ferredoxin-type, iron-sulphur binding domain [PF13237] (5-52)
  IPR017896 4Fe-4S ferredoxin-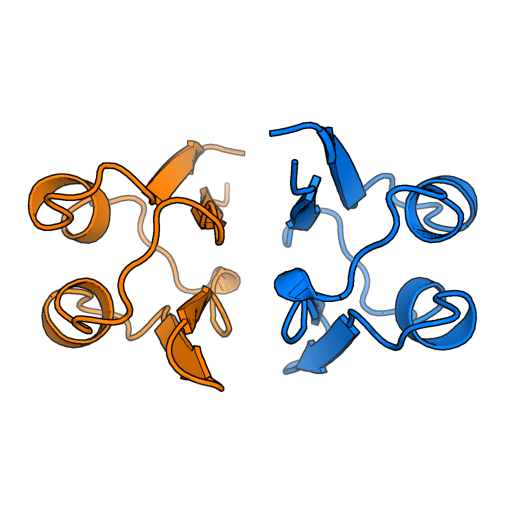type, iron-sulphur binding domain [PS51379] (3-32)
  IPR017896 4Fe-4S ferredoxin-type, iron-sulphur binding domain [PS51379] (33-62)
  IPR017900 4Fe-4S ferredoxin, iron-sulphur binding, conserved site [PS00198] (42-53)
  IPR050572 Iron-Sulfur Ferredoxin [PTHR43687] (2-61)

Nearest PDB structures (foldseek):
  9bt4-assembly1_H  TM=8.621E-01  e=2.634E-05  Methanosarcina acetivorans C2A
  7q4v-assembly1_B  TM=8.404E-01  e=7.783E-05  Acetobacterium woodii DSM 1030
  7q4w-assembly1_B  TM=8.536E-01  e=1.283E-04  Acetobacterium woodii DSM 1030
  8oh5-assembly1_B  TM=8.284E-01  e=1.181E-04  Sporomusa ovata DSM 2662
  8a5e-assembly1_B  TM=8.415E-01  e=4.121E-04  Acetobacterium woodii DSM 1030

Secondary structure (DSSP, 8-state):
--EEEEE-TTT-----HHHHH-TT---EEETTEEE-TTGGG-----HHHHH-TT--EEEEE-/--EEEEE-TTT-----HHHHH-TT---EEETTEEE-TTGGG-----HHHHH-TT--EEEEE-

Radius of gyration: 13.31 Å; Cα contacts (8 Å, |Δi|>4): 273; chains: 2; bounding box: 21×30×35 Å

pLDDT: mean 96.26, std 4.66, range [67.06, 98.88]

Solvent-accessible surface area (backbone atoms only — not comparable to full-atom values): 7250 Å² total; per-residue (Å²): 132,51,38,34,66,39,58,37,65,87,45,41,79,41,81,52,58,45,42,72,59,34,92,67,52,28,40,43,78,48,96,61,28,67,33,65,71,34,36,89,59,48,82,73,81,54,59,38,45,73,65,37,86,65,66,23,51,48,77,40,83,89,134,50,40,35,67,38,58,37,66,89,46,42,78,42,82,51,58,44,43,71,58,33,91,69,51,28,40,44,77,48,96,61,27,66,33,65,71,34,37,88,59,48,82,73,80,55,56,37,43,72,67,36,86,66,64,23,51,49,77,42,84,90